Protein AF-A0A0B6YX54-F1 (afdb_monomer_lite)

InterPro domains:
  IPR001841 Zinc finger, RING-type [PS50089] (17-56)
  IPR001841 Zinc finger, RING-type [SM00184] (17-55)
  IPR013083 Zinc finger, RING/FYVE/PHD-type [G3DSA:3.30.40.10] (1-68)
  IPR017907 Zinc finger, RING-type, conserved site [PS00518] (32-41)
  IPR024162 Adaptor protein Cbl [PTHR23007] (1-67)

Radius of gyration: 12.61 Å; chains: 1; bounding box: 36×20×30 Å

pLDDT: mean 90.15, std 11.27, range [57.66, 98.19]

Secondary structure (DSSP, 8-state):
-HHHHHHHHTT--SSB-TTTSSSBP-EEEETT--EE-HHHHHHHHHTT--S-TTT-----EEEE----

Sequence (68 aa):
QEQYELYCEMGSTFQQCKICAENDKDIRLEPCGHLLCTPCLTQWQDSDGQGCPWCRCEIKGTEQVIVE

Organism: NCBI:txid1028688

Structure (mmCIF, N/CA/C/O backbone):
data_AF-A0A0B6YX54-F1
#
_entry.id   AF-A0A0B6YX54-F1
#
loop_
_atom_site.group_PDB
_atom_site.id
_atom_site.type_symbol
_atom_site.label_atom_id
_atom_site.label_alt_id
_atom_site.label_comp_id
_atom_site.label_asym_id
_atom_site.label_entity_id
_atom_site.label_seq_id
_atom_site.pdbx_PDB_ins_code
_atom_site.Cartn_x
_atom_site.Cartn_y
_atom_site.Cartn_z
_atom_site.occupancy
_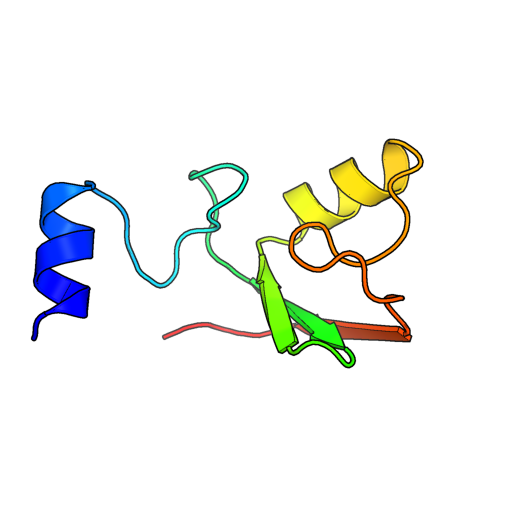atom_site.B_iso_or_equiv
_atom_site.auth_seq_id
_atom_site.auth_comp_id
_atom_site.auth_asym_id
_atom_site.auth_atom_id
_atom_site.pdbx_PDB_model_num
ATOM 1 N N . GLN A 1 1 ? -19.899 -11.73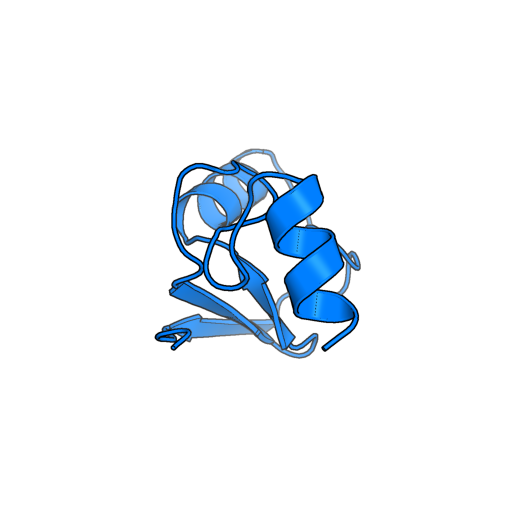9 8.196 1.00 60.97 1 GLN A N 1
ATOM 2 C CA . GLN A 1 1 ? -20.255 -11.584 9.620 1.00 60.97 1 GLN A CA 1
ATOM 3 C C . GLN A 1 1 ? -19.017 -11.817 10.479 1.00 60.97 1 GLN A C 1
ATOM 5 O O . GLN A 1 1 ? -18.560 -10.867 11.091 1.00 60.97 1 GLN A O 1
ATOM 10 N N . GLU A 1 2 ? -18.355 -12.971 10.345 1.00 64.88 2 GLU A N 1
ATOM 11 C CA . GLU A 1 2 ? -17.113 -13.299 11.076 1.00 64.88 2 GLU A CA 1
ATOM 12 C C . GLU A 1 2 ? -15.952 -12.304 10.870 1.00 64.88 2 GLU A C 1
ATOM 14 O O . GLU A 1 2 ? -15.309 -11.901 11.832 1.00 64.88 2 GLU A O 1
ATOM 19 N N . GLN A 1 3 ? -15.691 -11.841 9.638 1.00 57.66 3 GLN A N 1
ATOM 20 C CA . GLN A 1 3 ? -14.602 -10.874 9.411 1.00 57.66 3 GLN A CA 1
ATOM 21 C C . GLN A 1 3 ? -14.860 -9.503 10.052 1.00 57.66 3 GLN A C 1
ATOM 23 O O . GLN A 1 3 ? -13.918 -8.847 10.478 1.00 57.66 3 GLN A O 1
ATOM 28 N N . TYR A 1 4 ? -16.123 -9.073 10.134 1.00 63.06 4 TYR A N 1
ATOM 29 C CA . TYR A 1 4 ? -16.489 -7.794 10.748 1.00 63.06 4 TYR A CA 1
ATOM 30 C C . TYR A 1 4 ? -16.314 -7.840 12.270 1.00 63.06 4 TYR A C 1
ATOM 32 O O . TYR A 1 4 ? -15.743 -6.921 12.846 1.00 63.06 4 TYR A O 1
ATOM 40 N N . GLU A 1 5 ? -16.741 -8.934 12.905 1.00 70.62 5 GLU A N 1
ATOM 41 C CA . GLU A 1 5 ? -16.573 -9.153 14.348 1.00 70.62 5 GLU A CA 1
ATOM 42 C C . GLU A 1 5 ? -15.090 -9.146 14.737 1.00 70.62 5 GLU A C 1
ATOM 44 O O . GLU A 1 5 ? -14.697 -8.417 15.645 1.00 70.62 5 GLU A O 1
ATOM 49 N N . LEU A 1 6 ? -14.247 -9.828 13.953 1.00 71.19 6 LEU A N 1
ATOM 50 C CA . LEU A 1 6 ? -12.795 -9.828 14.133 1.00 71.19 6 LEU A CA 1
ATOM 51 C C . LEU A 1 6 ? -12.193 -8.408 14.068 1.00 71.19 6 LEU A C 1
ATOM 53 O O . LEU A 1 6 ? -11.327 -8.049 14.864 1.00 71.19 6 LEU A O 1
ATOM 57 N N . TYR A 1 7 ? -12.659 -7.577 13.131 1.00 67.12 7 TYR A N 1
ATOM 58 C CA . TYR A 1 7 ? -12.208 -6.189 12.988 1.00 67.12 7 TYR A CA 1
ATOM 59 C C . TYR A 1 7 ? -12.677 -5.287 14.138 1.00 67.12 7 TYR A C 1
ATOM 61 O O . TYR A 1 7 ? -11.904 -4.444 14.605 1.00 67.12 7 TYR A O 1
ATOM 69 N N . CYS A 1 8 ? -13.898 -5.489 14.640 1.00 66.31 8 CYS A N 1
ATOM 70 C CA . CYS A 1 8 ? -14.401 -4.795 15.824 1.00 66.31 8 CYS A CA 1
ATOM 71 C C . CYS A 1 8 ? -13.599 -5.146 17.082 1.00 66.31 8 CYS A C 1
ATOM 73 O O . CYS A 1 8 ? -13.270 -4.250 17.856 1.00 66.31 8 CYS A O 1
ATOM 75 N N . GLU A 1 9 ? -13.240 -6.416 17.267 1.00 70.38 9 GLU A N 1
ATOM 76 C CA . GLU A 1 9 ? -12.418 -6.863 18.398 1.00 70.38 9 GLU A CA 1
ATOM 77 C C . GLU A 1 9 ? -10.986 -6.312 18.335 1.00 70.38 9 GLU A C 1
ATOM 79 O O . GLU A 1 9 ? -10.399 -5.981 19.365 1.00 70.38 9 GLU A O 1
ATOM 84 N N . MET A 1 10 ? -10.431 -6.166 17.128 1.00 75.25 10 MET A N 1
ATOM 85 C CA . MET A 1 10 ? -9.076 -5.646 16.903 1.00 75.25 10 MET A CA 1
ATOM 86 C C . MET A 1 10 ? -8.996 -4.114 16.815 1.00 75.25 10 MET A C 1
ATOM 88 O O . MET A 1 10 ? -7.897 -3.577 16.670 1.00 75.25 10 MET A O 1
ATOM 92 N N . GLY A 1 11 ? -10.128 -3.401 16.862 1.00 72.88 11 GLY A N 1
ATOM 93 C CA . GLY A 1 11 ? -10.170 -1.939 16.757 1.00 72.88 11 GLY A CA 1
ATOM 94 C C . GLY A 1 11 ? -9.618 -1.394 15.435 1.00 72.88 11 GLY A C 1
ATOM 95 O O . GLY A 1 11 ? -8.995 -0.336 15.421 1.00 72.88 11 GLY A O 1
ATOM 96 N N . SER A 1 12 ? -9.791 -2.118 14.325 1.00 82.50 12 SER A N 1
ATOM 97 C CA . SER A 1 12 ? -9.219 -1.747 13.024 1.00 82.50 12 SER A CA 1
ATOM 98 C C . SER A 1 12 ? -10.204 -2.020 11.891 1.00 82.50 12 SER A C 1
ATOM 100 O O . SER A 1 12 ? -10.942 -2.992 11.949 1.00 82.50 12 SER A O 1
ATOM 102 N N . THR A 1 13 ? -10.211 -1.208 10.833 1.00 87.12 13 THR A N 1
ATOM 103 C CA . THR A 1 13 ? -11.192 -1.325 9.733 1.00 87.12 13 THR A CA 1
ATOM 104 C C . THR A 1 13 ? -10.634 -2.070 8.522 1.00 87.12 13 THR A C 1
ATOM 106 O O . THR A 1 13 ? -9.423 -2.232 8.392 1.00 87.12 13 THR A O 1
ATOM 109 N N . PHE A 1 14 ? -11.471 -2.529 7.591 1.00 88.12 14 PHE A N 1
ATOM 110 C CA . PHE A 1 14 ? -10.964 -3.144 6.358 1.00 88.12 14 PHE A CA 1
ATOM 111 C C . PHE A 1 14 ? -10.161 -2.149 5.501 1.00 88.12 14 PHE A C 1
ATOM 113 O O . PHE A 1 14 ? -9.134 -2.539 4.928 1.00 88.12 14 PHE A O 1
ATOM 120 N N . GLN A 1 15 ? -10.587 -0.882 5.469 1.00 92.38 15 GLN A N 1
ATOM 121 C CA . GLN A 1 15 ? -9.935 0.194 4.721 1.00 92.38 15 GLN A CA 1
ATOM 122 C C . GLN A 1 15 ? -8.545 0.520 5.277 1.00 92.38 15 GLN A C 1
ATOM 124 O O . GLN A 1 15 ? -7.631 0.781 4.505 1.00 92.38 15 GLN A O 1
ATOM 129 N N . GLN A 1 16 ? -8.337 0.402 6.589 1.00 94.50 16 GLN A N 1
ATOM 130 C CA . GLN A 1 16 ? -7.083 0.787 7.232 1.00 94.50 16 GLN A CA 1
ATOM 131 C C . GLN A 1 16 ? -5.896 -0.094 6.804 1.00 94.50 16 GLN A C 1
ATOM 133 O O . GLN A 1 16 ? -5.937 -1.333 6.874 1.00 94.50 16 GLN A O 1
ATOM 138 N N . CYS A 1 17 ? -4.794 0.553 6.425 1.00 96.06 17 CYS A N 1
ATOM 139 C CA . CYS A 1 17 ? -3.510 -0.068 6.126 1.00 96.06 17 CYS A CA 1
ATOM 140 C C . CYS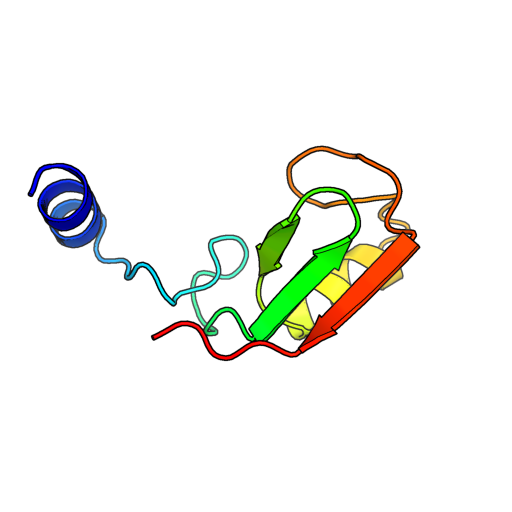 A 1 17 ? -2.997 -0.842 7.343 1.00 96.06 17 CYS A C 1
ATOM 142 O O . CYS A 1 17 ? -2.876 -0.310 8.445 1.00 96.06 17 CYS A O 1
ATOM 144 N N . LYS A 1 18 ? -2.651 -2.116 7.140 1.00 93.31 18 LYS A N 1
ATOM 145 C CA . LYS A 1 18 ? -2.223 -3.014 8.226 1.00 93.31 18 LYS A CA 1
ATOM 146 C C . LYS A 1 18 ? -0.743 -2.909 8.581 1.00 93.31 18 LYS A C 1
ATOM 148 O O . LYS A 1 18 ? -0.293 -3.621 9.467 1.00 93.31 18 LYS A O 1
ATOM 153 N N . ILE A 1 19 ? -0.001 -2.040 7.894 1.00 95.00 19 ILE A N 1
ATOM 154 C CA . ILE A 1 19 ? 1.409 -1.771 8.190 1.00 95.00 19 ILE A CA 1
ATOM 155 C C . ILE A 1 19 ? 1.512 -0.640 9.217 1.00 95.00 19 ILE A C 1
ATOM 157 O O . ILE A 1 19 ? 2.077 -0.848 10.283 1.00 95.00 19 ILE A O 1
ATOM 161 N N . CYS A 1 20 ? 0.937 0.534 8.929 1.00 95.75 20 CYS A N 1
ATOM 162 C CA . CYS A 1 20 ? 0.982 1.676 9.850 1.00 95.75 20 CYS A CA 1
ATOM 163 C C . CYS A 1 20 ? -0.204 1.755 10.814 1.00 95.75 20 CYS A C 1
ATOM 165 O O . CYS A 1 20 ? -0.104 2.449 11.817 1.00 95.75 20 CYS A O 1
ATOM 167 N N . ALA A 1 21 ? -1.323 1.088 10.510 1.00 94.25 21 ALA A N 1
ATOM 168 C CA . ALA A 1 21 ? -2.570 1.198 11.265 1.00 94.25 21 ALA A CA 1
ATOM 169 C C . ALA A 1 21 ? -3.103 2.643 11.422 1.00 94.25 21 ALA A C 1
ATOM 171 O O . ALA A 1 21 ? -3.906 2.895 12.312 1.00 94.25 21 ALA A O 1
ATOM 172 N N . GLU A 1 22 ? -2.694 3.560 10.542 1.00 94.56 22 GLU A N 1
ATOM 173 C CA . GLU A 1 22 ? -3.027 4.991 10.624 1.00 94.56 22 GLU A CA 1
ATOM 174 C C . GLU A 1 22 ? -3.714 5.510 9.354 1.00 94.56 22 GLU A C 1
ATOM 176 O O . GLU A 1 22 ? -4.676 6.263 9.433 1.00 94.56 22 GLU A O 1
ATOM 181 N N . ASN A 1 23 ? -3.239 5.086 8.181 1.00 95.81 23 ASN A N 1
ATOM 182 C CA . ASN A 1 23 ? -3.742 5.548 6.888 1.00 95.81 23 ASN A CA 1
ATOM 183 C C . ASN A 1 23 ? -4.642 4.493 6.248 1.00 95.81 23 ASN A C 1
ATOM 185 O O . ASN A 1 23 ? -4.427 3.295 6.452 1.00 95.81 23 ASN A O 1
ATOM 189 N N . ASP A 1 24 ? -5.584 4.920 5.415 1.00 96.50 24 ASP A N 1
ATOM 190 C CA . ASP A 1 24 ? -6.362 4.010 4.579 1.00 96.50 24 ASP A CA 1
ATOM 191 C C . ASP A 1 24 ? -5.522 3.446 3.430 1.00 96.50 24 ASP A C 1
ATOM 193 O O . ASP A 1 24 ? -4.509 4.008 3.010 1.00 96.50 24 ASP A O 1
ATOM 197 N N . LYS A 1 25 ? -5.930 2.278 2.944 1.00 97.44 25 LYS A N 1
ATOM 198 C CA . LYS A 1 25 ? -5.362 1.641 1.763 1.00 97.44 25 LYS A CA 1
ATOM 199 C C . LYS A 1 25 ? -5.790 2.426 0.530 1.00 97.44 25 LYS A C 1
ATOM 201 O O . LYS A 1 25 ? -6.981 2.564 0.271 1.00 97.44 25 LYS A O 1
ATOM 206 N N . ASP A 1 26 ? -4.811 2.864 -0.243 1.00 98.19 26 ASP A N 1
ATOM 207 C CA . ASP A 1 26 ? -4.993 3.683 -1.442 1.00 98.19 26 ASP A CA 1
ATOM 208 C C . ASP A 1 26 ? -4.259 3.102 -2.664 1.00 98.19 26 ASP A C 1
ATOM 210 O O . ASP A 1 26 ? -4.390 3.617 -3.773 1.00 98.19 26 ASP A O 1
ATOM 214 N N . ILE A 1 27 ? -3.486 2.021 -2.491 1.00 98.12 27 ILE A N 1
ATOM 215 C CA . ILE A 1 27 ? -2.687 1.440 -3.566 1.00 98.12 27 ILE A CA 1
ATOM 216 C C . ILE A 1 27 ? -2.730 -0.089 -3.562 1.00 98.12 27 ILE A C 1
ATOM 218 O O . ILE A 1 27 ? -2.631 -0.742 -2.518 1.00 98.12 27 ILE A O 1
ATOM 222 N N . ARG A 1 28 ? -2.860 -0.664 -4.760 1.00 98.19 28 ARG A N 1
ATOM 223 C CA . ARG A 1 28 ?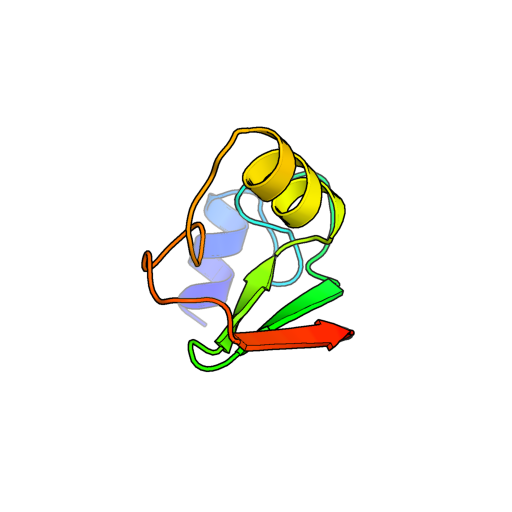 -2.774 -2.099 -5.048 1.00 98.19 28 ARG A CA 1
ATOM 224 C C . ARG A 1 28 ? -1.464 -2.423 -5.750 1.00 98.19 28 ARG A C 1
ATOM 226 O O . ARG A 1 28 ? -1.065 -1.719 -6.674 1.00 98.19 28 ARG A O 1
ATOM 233 N N . LEU A 1 29 ? -0.810 -3.501 -5.326 1.00 98.06 29 LEU A N 1
ATOM 234 C CA . LEU A 1 29 ? 0.429 -3.991 -5.933 1.00 98.06 29 LEU A CA 1
ATOM 235 C C . LEU A 1 29 ? 0.150 -5.077 -6.972 1.00 98.06 29 LEU A C 1
ATOM 237 O O . LEU A 1 29 ? -0.515 -6.062 -6.666 1.00 98.06 29 LEU A O 1
ATOM 241 N N . GLU A 1 30 ? 0.741 -4.964 -8.157 1.00 97.81 30 GLU A N 1
ATOM 242 C CA . GLU A 1 30 ? 0.638 -5.972 -9.216 1.00 97.81 30 GLU A CA 1
ATOM 243 C C . GLU A 1 30 ? 1.926 -6.811 -9.313 1.00 97.81 30 GLU A C 1
ATOM 245 O O . GLU A 1 30 ? 3.029 -6.259 -9.214 1.00 97.81 30 GLU A O 1
ATOM 250 N N . PRO A 1 31 ? 1.835 -8.142 -9.520 1.00 97.56 31 PRO A N 1
ATOM 251 C CA . PRO A 1 31 ? 0.622 -8.927 -9.800 1.00 97.56 31 PRO A CA 1
ATOM 252 C C . PRO A 1 31 ? -0.057 -9.531 -8.553 1.00 97.56 31 PRO A C 1
ATOM 254 O O . PRO A 1 31 ? -0.956 -10.357 -8.672 1.00 97.56 31 PRO A O 1
ATOM 257 N N . CYS A 1 32 ? 0.429 -9.233 -7.344 1.00 98.19 32 CYS A N 1
ATOM 258 C CA . CYS A 1 32 ? 0.021 -9.970 -6.143 1.00 98.19 32 CYS A CA 1
ATOM 259 C C . CYS A 1 32 ? -1.306 -9.503 -5.523 1.00 98.19 32 CYS A C 1
ATOM 261 O O . CYS A 1 32 ? -1.828 -10.187 -4.647 1.00 98.19 32 CYS A O 1
ATOM 263 N N . GLY A 1 33 ? -1.826 -8.344 -5.926 1.00 97.31 33 GLY A N 1
ATOM 264 C CA . GLY A 1 33 ? -3.108 -7.784 -5.501 1.00 97.31 33 GLY A CA 1
ATOM 265 C C . GLY A 1 33 ? -3.156 -7.230 -4.073 1.00 97.31 33 GLY A C 1
ATOM 266 O O . GLY A 1 33 ? -4.230 -6.842 -3.618 1.00 97.31 33 GLY A O 1
ATOM 267 N N . HIS A 1 34 ? -2.041 -7.191 -3.336 1.00 97.88 34 HIS A N 1
ATOM 268 C CA . HIS A 1 34 ? -2.069 -6.721 -1.949 1.00 97.88 34 HIS A CA 1
ATOM 269 C C . HIS A 1 34 ? -2.246 -5.195 -1.848 1.00 97.88 34 HIS A C 1
ATOM 271 O O . HIS A 1 34 ? -1.766 -4.450 -2.703 1.00 97.88 34 HIS A O 1
ATOM 277 N N . LEU A 1 35 ? -2.912 -4.750 -0.774 1.00 97.44 35 LEU A N 1
ATOM 278 C CA . LEU A 1 35 ? -3.378 -3.372 -0.563 1.00 97.44 35 LEU A CA 1
ATOM 279 C C . LEU A 1 35 ? -2.762 -2.718 0.682 1.00 97.44 35 LEU A C 1
ATOM 281 O O . LEU A 1 35 ? -2.902 -3.251 1.788 1.00 97.44 35 LEU A O 1
ATOM 285 N N . LEU A 1 36 ? -2.112 -1.562 0.514 1.00 97.81 36 LEU A N 1
ATOM 286 C CA . LEU A 1 36 ? -1.502 -0.724 1.569 1.00 97.81 36 LEU A CA 1
ATOM 287 C C . LEU A 1 36 ? -1.784 0.745 1.284 1.00 97.81 36 LEU A C 1
ATOM 289 O O . LEU A 1 36 ? -2.406 1.077 0.282 1.00 97.81 36 LEU A O 1
ATOM 293 N N . CYS A 1 37 ? -1.325 1.607 2.185 1.00 98.12 37 CYS A N 1
ATOM 294 C CA . CYS A 1 37 ? -1.193 3.023 1.913 1.00 98.12 37 CYS A CA 1
ATOM 295 C C . CYS A 1 37 ? 0.124 3.329 1.170 1.00 98.12 37 CYS A C 1
ATOM 297 O O . CYS A 1 37 ? 1.163 2.704 1.427 1.00 98.12 37 CYS A O 1
ATOM 299 N N . THR A 1 38 ? 0.098 4.342 0.309 1.00 97.94 38 THR A N 1
ATOM 300 C CA . THR A 1 38 ? 1.244 4.853 -0.447 1.00 97.94 38 THR A CA 1
ATOM 301 C C . THR A 1 38 ? 2.441 5.189 0.455 1.00 97.94 38 THR A C 1
ATOM 303 O O . THR A 1 38 ? 3.542 4.742 0.132 1.00 97.94 38 THR A O 1
ATOM 306 N N . PRO A 1 39 ? 2.285 5.860 1.621 1.00 98.12 39 PRO A N 1
ATOM 307 C CA . PRO A 1 39 ? 3.416 6.161 2.504 1.00 98.12 39 PRO A CA 1
ATOM 308 C C . PRO A 1 39 ? 4.191 4.919 2.962 1.00 98.12 39 PRO A C 1
ATOM 310 O O . PRO A 1 39 ? 5.420 4.931 2.984 1.00 98.12 39 PRO A O 1
ATOM 313 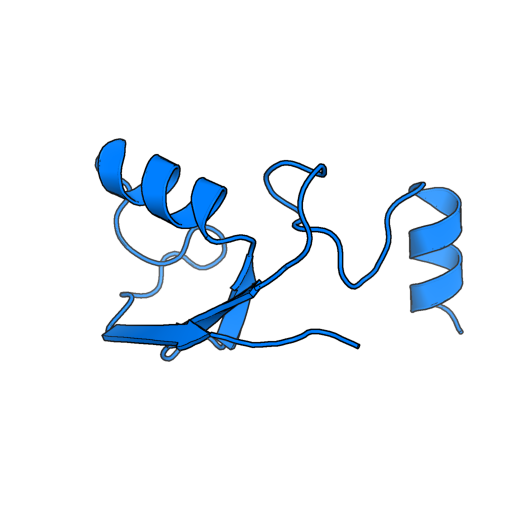N N . CYS A 1 40 ? 3.492 3.824 3.286 1.00 98.00 40 CYS A N 1
ATOM 314 C CA . CYS A 1 40 ? 4.147 2.579 3.689 1.00 98.00 40 CYS A CA 1
ATOM 315 C C . CYS A 1 40 ? 4.883 1.911 2.529 1.00 98.00 40 CYS A C 1
ATOM 317 O O . CYS A 1 40 ? 5.938 1.321 2.757 1.00 98.00 40 CYS A O 1
ATOM 319 N N . LEU A 1 41 ? 4.347 1.989 1.306 1.00 97.25 41 LEU A N 1
ATOM 320 C CA . LEU A 1 41 ? 5.048 1.472 0.135 1.00 97.25 41 LEU A CA 1
ATOM 321 C C . LEU A 1 41 ? 6.331 2.266 -0.134 1.00 97.25 41 LEU A C 1
ATOM 323 O O . LEU A 1 41 ? 7.382 1.656 -0.312 1.00 97.25 41 LEU A O 1
ATOM 327 N N . THR A 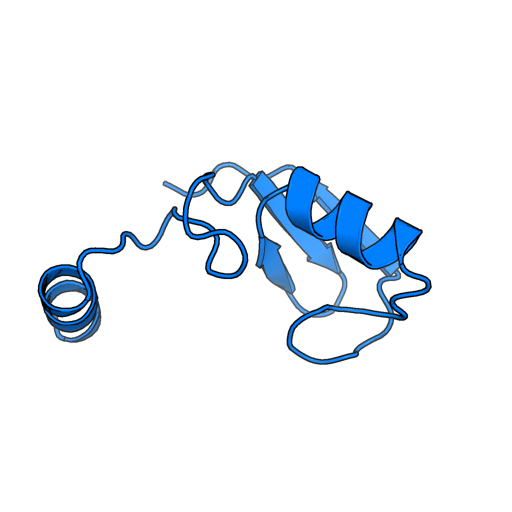1 42 ? 6.255 3.598 -0.119 1.00 96.50 42 THR A N 1
ATOM 328 C CA . THR A 1 42 ? 7.414 4.472 -0.339 1.00 96.50 42 THR A CA 1
ATOM 329 C C . THR A 1 42 ? 8.492 4.217 0.706 1.00 96.50 42 THR A C 1
ATOM 331 O O . THR A 1 42 ? 9.627 3.918 0.354 1.00 96.50 42 THR A O 1
ATOM 334 N N . GLN A 1 43 ? 8.128 4.216 1.993 1.00 96.88 43 GLN A N 1
ATOM 335 C CA . GLN A 1 43 ? 9.080 3.943 3.070 1.00 96.88 43 GLN A CA 1
ATOM 336 C C . GLN A 1 43 ? 9.717 2.552 2.940 1.00 96.88 43 GLN A C 1
ATOM 338 O O . GLN A 1 43 ? 10.901 2.380 3.227 1.00 96.88 43 GLN A O 1
ATOM 343 N N . TRP A 1 44 ? 8.945 1.551 2.506 1.00 96.00 44 TRP A N 1
ATOM 344 C CA . TRP A 1 44 ? 9.464 0.210 2.259 1.00 96.00 44 TRP A CA 1
ATOM 345 C C . TRP A 1 44 ? 10.517 0.210 1.144 1.00 96.00 44 TRP A C 1
ATOM 347 O O . TRP A 1 44 ? 11.608 -0.325 1.342 1.00 96.00 44 TRP A O 1
ATOM 357 N N . GLN A 1 45 ? 10.226 0.849 0.010 1.00 93.44 45 GLN A N 1
ATOM 358 C CA . GLN A 1 45 ? 11.145 0.931 -1.129 1.00 93.44 45 GLN A CA 1
ATOM 359 C C . GLN A 1 45 ? 12.403 1.752 -0.814 1.00 93.44 45 GLN A C 1
ATOM 361 O O . GLN A 1 45 ? 13.495 1.349 -1.207 1.00 93.44 45 GLN A O 1
ATOM 366 N N . ASP A 1 46 ? 12.269 2.835 -0.045 1.00 95.12 46 ASP A N 1
ATOM 367 C CA . ASP A 1 46 ? 13.396 3.664 0.402 1.00 95.12 46 ASP A CA 1
ATOM 368 C C . ASP A 1 46 ? 14.335 2.911 1.361 1.00 95.12 46 ASP A C 1
ATOM 370 O O . ASP A 1 46 ? 15.518 3.228 1.457 1.00 95.12 46 ASP A O 1
ATOM 374 N N . SER A 1 47 ? 13.826 1.893 2.064 1.00 92.12 47 SER A N 1
ATOM 375 C CA . SER A 1 47 ? 14.593 1.052 2.997 1.00 92.12 47 SER A CA 1
ATOM 376 C C . SER A 1 47 ? 15.288 -0.159 2.348 1.00 92.12 47 SER A C 1
ATOM 378 O O . SER A 1 47 ? 15.542 -1.153 3.028 1.00 92.12 47 SER A O 1
ATOM 380 N N . ASP A 1 48 ? 15.554 -0.111 1.037 1.00 83.38 48 ASP A N 1
ATOM 381 C CA . ASP A 1 48 ? 16.035 -1.243 0.217 1.00 83.38 48 ASP A CA 1
ATOM 382 C C . ASP A 1 48 ? 15.089 -2.465 0.230 1.00 83.38 48 ASP A C 1
ATOM 384 O O . ASP A 1 48 ? 15.472 -3.606 -0.058 1.00 83.38 48 ASP A O 1
ATOM 388 N N . GLY A 1 49 ? 13.814 -2.240 0.555 1.00 81.94 49 GLY A N 1
ATOM 389 C CA . GLY A 1 49 ? 12.787 -3.267 0.569 1.00 81.94 49 GLY A CA 1
ATOM 390 C C . GLY A 1 49 ? 12.483 -3.782 -0.836 1.00 81.94 49 GLY A C 1
ATOM 391 O O . GLY A 1 49 ? 11.881 -3.089 -1.655 1.00 81.94 49 GLY A O 1
ATOM 392 N N . GLN A 1 50 ? 12.852 -5.033 -1.115 1.00 86.81 50 GLN A N 1
ATOM 393 C CA . GLN A 1 50 ? 12.560 -5.670 -2.401 1.00 86.81 50 GLN A CA 1
ATOM 394 C C . GLN A 1 50 ? 11.192 -6.357 -2.396 1.00 86.81 50 GLN A C 1
ATOM 396 O O . GLN A 1 50 ? 10.856 -7.128 -1.490 1.00 86.81 50 GLN A O 1
ATOM 401 N N . GLY A 1 51 ? 10.420 -6.099 -3.452 1.00 95.00 51 GLY A N 1
ATOM 402 C CA . GLY A 1 51 ? 9.121 -6.721 -3.675 1.00 95.00 51 GLY A CA 1
ATOM 403 C C . GLY A 1 51 ? 8.042 -6.294 -2.676 1.00 95.00 51 GLY A C 1
ATOM 404 O O . GLY A 1 51 ? 8.182 -5.343 -1.910 1.00 95.00 51 GLY A O 1
ATOM 405 N N . CYS A 1 52 ? 6.928 -7.013 -2.717 1.00 97.50 52 CYS A N 1
ATOM 406 C CA . CYS A 1 52 ? 5.734 -6.775 -1.921 1.00 97.50 52 CYS A CA 1
ATOM 407 C C . CYS A 1 52 ? 6.009 -6.947 -0.409 1.00 97.50 52 CYS A C 1
ATOM 409 O O . CYS A 1 52 ? 6.510 -8.005 -0.014 1.00 97.50 52 CYS A O 1
ATOM 411 N N . PRO A 1 53 ? 5.623 -5.988 0.459 1.00 96.06 53 PRO A N 1
ATOM 412 C CA . PRO A 1 53 ? 5.850 -6.077 1.905 1.00 96.06 53 PRO A CA 1
ATOM 413 C C . PRO A 1 53 ? 5.245 -7.317 2.579 1.00 96.06 53 PRO A C 1
ATOM 415 O O . PRO A 1 53 ? 5.794 -7.797 3.570 1.00 96.06 53 PRO A O 1
ATOM 418 N N . TRP A 1 54 ? 4.142 -7.860 2.048 1.00 94.94 54 TRP A N 1
ATOM 419 C CA . TRP A 1 54 ? 3.483 -9.037 2.633 1.00 94.94 54 TRP A CA 1
ATOM 420 C C . TRP A 1 54 ? 3.976 -10.356 2.053 1.00 94.94 54 TRP A C 1
ATOM 422 O O . TRP A 1 54 ? 4.348 -11.251 2.805 1.00 94.94 54 TRP A O 1
ATOM 432 N N . CYS A 1 55 ? 3.972 -10.499 0.725 1.00 96.94 55 CYS A N 1
ATOM 433 C CA . CYS A 1 55 ? 4.234 -11.787 0.077 1.00 96.94 55 CYS A CA 1
ATOM 434 C C . CYS A 1 55 ? 5.605 -11.890 -0.594 1.00 96.94 55 CYS A C 1
ATOM 436 O O . CYS A 1 55 ? 5.933 -12.946 -1.129 1.00 96.94 55 CYS A O 1
ATOM 438 N N . ARG A 1 56 ? 6.402 -10.812 -0.592 1.00 95.38 56 ARG A N 1
ATOM 439 C CA . ARG A 1 56 ? 7.742 -10.734 -1.203 1.00 95.38 56 ARG A CA 1
ATOM 440 C C . ARG A 1 56 ? 7.791 -10.939 -2.722 1.00 95.38 56 ARG A C 1
ATOM 442 O O . ARG A 1 56 ? 8.877 -10.927 -3.291 1.00 95.38 56 ARG A O 1
ATOM 449 N N . CYS A 1 57 ? 6.649 -11.086 -3.397 1.00 96.25 57 CYS A N 1
ATOM 450 C CA . CYS A 1 57 ? 6.597 -11.116 -4.859 1.00 96.25 57 CYS A CA 1
ATOM 451 C C . CYS A 1 57 ? 7.153 -9.815 -5.451 1.00 96.25 57 CYS A C 1
ATOM 453 O O . CYS A 1 57 ? 6.935 -8.740 -4.894 1.00 96.25 57 CYS A O 1
ATOM 455 N N . GLU A 1 58 ? 7.818 -9.910 -6.601 1.00 97.00 58 GLU A N 1
ATOM 456 C CA . GLU A 1 58 ? 8.244 -8.745 -7.379 1.00 97.00 58 GLU A CA 1
ATOM 457 C C . GLU A 1 58 ? 7.055 -7.810 -7.655 1.00 97.00 58 GLU A C 1
ATOM 459 O O . GLU A 1 58 ? 5.988 -8.262 -8.077 1.00 97.00 58 GLU A O 1
ATOM 464 N N . ILE A 1 59 ? 7.250 -6.511 -7.415 1.00 96.94 59 ILE A N 1
ATOM 465 C CA . ILE A 1 59 ? 6.269 -5.478 -7.751 1.00 96.94 59 ILE A CA 1
ATOM 466 C C . ILE A 1 59 ? 6.545 -5.045 -9.187 1.00 96.94 59 ILE A C 1
ATOM 468 O O . ILE A 1 59 ? 7.587 -4.456 -9.466 1.00 96.94 59 ILE A O 1
ATOM 472 N N . LYS A 1 60 ? 5.609 -5.333 -10.090 1.00 97.12 60 LYS A N 1
ATOM 473 C CA . LYS A 1 60 ? 5.700 -4.957 -11.511 1.00 97.12 60 LYS A CA 1
ATOM 474 C C . LYS A 1 60 ? 4.942 -3.678 -11.836 1.00 97.12 60 LYS A C 1
ATOM 476 O O . LYS A 1 60 ? 5.183 -3.067 -12.872 1.00 97.12 60 LYS A O 1
ATOM 481 N N . GLY A 1 61 ? 4.026 -3.286 -10.961 1.00 96.75 61 GLY A N 1
ATOM 482 C CA . GLY A 1 61 ? 3.228 -2.085 -11.109 1.00 96.75 61 GLY A CA 1
ATOM 483 C C . GLY A 1 61 ? 2.419 -1.800 -9.857 1.00 96.75 61 GLY A C 1
ATOM 484 O O . GLY A 1 61 ? 2.339 -2.624 -8.940 1.00 96.75 61 GLY A O 1
ATOM 485 N N . THR A 1 62 ? 1.828 -0.615 -9.840 1.00 97.69 62 THR A N 1
ATOM 486 C CA . THR A 1 62 ? 0.929 -0.167 -8.787 1.00 97.69 62 THR A CA 1
ATOM 487 C C . THR A 1 62 ? -0.301 0.491 -9.398 1.00 97.69 62 THR A C 1
ATOM 489 O O . THR A 1 62 ? -0.215 1.143 -10.439 1.00 97.69 62 THR A O 1
ATOM 492 N N . GLU A 1 63 ? -1.450 0.315 -8.753 1.00 98.00 63 GLU A N 1
ATOM 493 C CA . GLU A 1 63 ? -2.717 0.934 -9.142 1.00 98.00 63 GLU A CA 1
ATOM 494 C C . GLU A 1 63 ? -3.284 1.707 -7.951 1.00 98.00 63 GLU A C 1
ATOM 496 O O . GLU A 1 63 ? -3.372 1.165 -6.849 1.00 98.00 63 GLU A O 1
ATOM 501 N N . GLN A 1 64 ? -3.653 2.972 -8.163 1.00 97.62 64 GLN A N 1
ATOM 502 C CA . GLN A 1 64 ? -4.364 3.767 -7.162 1.00 97.62 64 GLN A CA 1
ATOM 503 C C . GLN A 1 64 ? -5.805 3.272 -7.051 1.00 97.62 64 GLN A C 1
ATOM 505 O O . GLN A 1 64 ? -6.494 3.137 -8.062 1.00 97.62 64 GLN A O 1
ATOM 510 N N . VAL A 1 65 ? -6.264 3.017 -5.832 1.00 95.88 65 VAL A N 1
ATOM 511 C CA . VAL A 1 65 ? -7.581 2.438 -5.561 1.00 95.88 65 VAL A CA 1
ATOM 512 C C . VAL A 1 65 ? -8.262 3.155 -4.405 1.00 95.88 65 VAL A C 1
ATOM 514 O O . VAL A 1 65 ? -7.610 3.670 -3.504 1.00 95.88 65 VAL A O 1
ATOM 517 N N . ILE A 1 66 ? -9.591 3.143 -4.409 1.00 92.62 66 ILE A N 1
ATOM 518 C CA . ILE A 1 66 ? -10.405 3.552 -3.265 1.00 92.62 66 ILE A CA 1
ATOM 519 C C . ILE A 1 66 ? -11.031 2.275 -2.714 1.00 92.62 66 ILE A C 1
ATOM 521 O O . ILE A 1 66 ? -11.718 1.558 -3.441 1.00 92.62 66 ILE A O 1
ATOM 525 N N . VAL A 1 67 ? -10.733 1.953 -1.457 1.00 85.00 67 VAL A N 1
ATOM 526 C CA . VAL A 1 67 ? -11.317 0.796 -0.775 1.00 85.00 67 VAL A CA 1
ATOM 527 C C . VAL A 1 67 ? -12.559 1.273 -0.026 1.00 85.00 67 VAL A C 1
ATOM 529 O O . VAL A 1 67 ? -12.429 1.995 0.959 1.00 85.00 67 VAL A O 1
ATOM 532 N N . GLU A 1 68 ? -13.741 0.902 -0.523 1.00 71.75 68 GLU A N 1
ATOM 533 C CA . GLU A 1 68 ? -15.039 1.194 0.112 1.00 71.75 68 GLU A CA 1
ATOM 534 C C . GLU A 1 68 ? -15.298 0.313 1.343 1.00 71.75 68 GLU A C 1
ATOM 536 O O . GLU A 1 68 ? -15.014 -0.909 1.292 1.00 71.75 68 GLU A O 1
#

Foldseek 3Di:
DVVVVVCVVVVADPQAFPPPSPDGWFKAFPPVRDTGDPVVVVVCVVVVNADDPPPNDHGPDMDTDDDD